Protein AF-A0A8T3ZY08-F1 (afdb_monomer_lite)

Structure (mmCIF, N/CA/C/O backbone):
data_AF-A0A8T3ZY08-F1
#
_entry.id   AF-A0A8T3ZY08-F1
#
loop_
_atom_site.group_PDB
_atom_site.id
_atom_site.type_symbol
_atom_site.label_atom_id
_atom_site.label_alt_id
_atom_site.label_comp_id
_atom_site.label_asym_id
_atom_site.label_entity_id
_atom_site.label_seq_id
_atom_site.pdbx_PDB_ins_code
_atom_site.Cartn_x
_atom_site.Cartn_y
_atom_site.Cartn_z
_atom_site.occupancy
_atom_site.B_iso_or_equiv
_atom_site.auth_seq_id
_atom_site.auth_comp_id
_atom_site.auth_asym_id
_atom_site.auth_atom_id
_atom_site.pdbx_PDB_model_num
ATOM 1 N N . MET A 1 1 ? 9.220 -14.792 -24.228 1.00 34.69 1 MET A N 1
ATOM 2 C CA . MET A 1 1 ? 8.658 -14.258 -22.971 1.00 34.69 1 MET A CA 1
ATOM 3 C C . MET A 1 1 ? 9.678 -14.585 -21.891 1.00 34.69 1 MET A C 1
ATOM 5 O O . MET A 1 1 ? 9.838 -15.758 -21.587 1.00 34.69 1 MET A O 1
ATOM 9 N N . GLU A 1 2 ? 10.486 -13.618 -21.452 1.00 31.83 2 GLU A N 1
ATOM 10 C CA . GLU A 1 2 ? 11.482 -13.861 -20.394 1.00 31.83 2 GLU A CA 1
ATOM 11 C C . GLU A 1 2 ? 10.769 -14.044 -19.047 1.00 31.83 2 GLU A C 1
ATOM 13 O O . GLU A 1 2 ? 9.841 -13.301 -18.727 1.00 31.83 2 GLU A O 1
ATOM 18 N N . SER A 1 3 ? 11.169 -15.064 -18.285 1.00 32.25 3 SER A N 1
ATOM 19 C CA . SER A 1 3 ? 10.598 -15.396 -16.979 1.00 32.25 3 SER A CA 1
ATOM 20 C C . SER A 1 3 ? 10.875 -14.288 -15.961 1.00 32.25 3 SER A C 1
ATOM 22 O O . SER A 1 3 ? 12.021 -13.878 -15.782 1.00 32.25 3 SER A O 1
ATOM 24 N N . TYR A 1 4 ? 9.823 -13.832 -15.279 1.00 40.12 4 TYR A N 1
ATOM 25 C CA . TYR A 1 4 ? 9.891 -12.899 -14.156 1.00 40.12 4 TYR A CA 1
ATOM 26 C C . TYR A 1 4 ? 10.778 -13.468 -13.037 1.00 40.12 4 TYR A C 1
ATOM 28 O O . TYR A 1 4 ? 10.454 -14.500 -12.455 1.00 40.12 4 TYR A O 1
ATOM 36 N N . ASP A 1 5 ? 11.895 -12.790 -12.760 1.00 37.44 5 ASP A N 1
ATOM 37 C CA . ASP A 1 5 ? 12.816 -13.107 -11.667 1.00 37.44 5 ASP A CA 1
ATOM 38 C C . ASP A 1 5 ? 12.593 -12.116 -10.505 1.00 37.44 5 ASP A C 1
ATOM 40 O O . ASP A 1 5 ? 12.992 -10.948 -10.611 1.00 37.44 5 ASP A O 1
ATOM 44 N N . PRO A 1 6 ? 11.941 -12.543 -9.408 1.00 37.75 6 PRO A N 1
ATOM 45 C CA . PRO A 1 6 ? 11.665 -11.694 -8.252 1.00 37.75 6 PRO A CA 1
ATOM 46 C C . PRO A 1 6 ? 12.920 -11.320 -7.441 1.00 37.75 6 PRO A C 1
ATOM 48 O O . PRO A 1 6 ? 12.841 -10.407 -6.613 1.00 37.75 6 PRO A O 1
ATOM 51 N N . GLU A 1 7 ? 14.073 -11.967 -7.665 1.00 35.12 7 GLU A N 1
ATOM 52 C CA . GLU A 1 7 ? 15.326 -11.686 -6.946 1.00 35.12 7 GLU A CA 1
ATOM 53 C C . GLU A 1 7 ? 16.201 -10.622 -7.614 1.00 35.12 7 GLU A C 1
ATOM 55 O O . GLU A 1 7 ? 17.095 -10.057 -6.972 1.00 35.12 7 GLU A O 1
ATOM 60 N N . LYS A 1 8 ? 15.901 -10.237 -8.861 1.00 44.88 8 LYS A N 1
ATOM 61 C CA . LYS A 1 8 ? 16.435 -9.003 -9.448 1.00 44.88 8 LYS A CA 1
ATOM 62 C C . LYS A 1 8 ? 15.786 -7.806 -8.759 1.00 44.88 8 LYS A C 1
ATOM 64 O O . LYS A 1 8 ? 14.900 -7.144 -9.295 1.00 44.88 8 LYS A O 1
ATOM 69 N N . ILE A 1 9 ? 16.264 -7.494 -7.553 1.00 46.66 9 ILE A N 1
ATOM 70 C CA . ILE A 1 9 ? 15.975 -6.242 -6.860 1.00 46.66 9 ILE A CA 1
ATOM 71 C C . ILE A 1 9 ? 16.467 -5.125 -7.767 1.00 46.66 9 ILE A C 1
ATOM 73 O O . ILE A 1 9 ? 17.646 -4.760 -7.793 1.00 46.66 9 ILE A O 1
ATOM 77 N N . VAL A 1 10 ? 15.544 -4.556 -8.523 1.00 56.41 10 VAL A N 1
ATOM 78 C CA . VAL A 1 10 ? 15.824 -3.361 -9.286 1.00 56.41 10 VAL A CA 1
ATOM 79 C C . VAL A 1 10 ? 15.880 -2.221 -8.287 1.00 56.41 10 VAL A C 1
ATOM 81 O O . VAL A 1 10 ? 14.883 -1.642 -7.867 1.00 56.41 10 VAL A O 1
ATOM 84 N N . SER A 1 11 ? 17.098 -1.963 -7.819 1.00 67.69 11 SER A N 1
ATOM 85 C CA . SER A 1 11 ? 17.369 -0.838 -6.940 1.00 67.69 11 SER A CA 1
ATOM 86 C C . SER A 1 11 ? 16.956 0.459 -7.637 1.00 67.69 11 SER A C 1
ATOM 88 O O . SER A 1 11 ? 17.103 0.605 -8.853 1.00 67.69 11 SER A O 1
ATOM 90 N N . ILE A 1 12 ? 16.511 1.451 -6.864 1.00 70.81 12 ILE A N 1
ATOM 91 C CA . ILE A 1 12 ? 16.212 2.785 -7.402 1.00 70.81 12 ILE A CA 1
ATOM 92 C C . ILE A 1 12 ? 17.415 3.385 -8.152 1.00 70.81 12 ILE A C 1
ATOM 94 O O . ILE A 1 12 ? 17.234 4.110 -9.124 1.00 70.81 12 ILE A O 1
ATOM 98 N N . ARG A 1 13 ? 18.650 3.018 -7.767 1.00 70.56 13 ARG A N 1
ATOM 99 C CA . ARG A 1 13 ? 19.886 3.371 -8.487 1.00 70.56 13 ARG A CA 1
ATOM 100 C C . ARG A 1 13 ? 19.935 2.746 -9.886 1.00 70.56 13 ARG A C 1
ATOM 102 O O . ARG A 1 13 ? 20.289 3.434 -10.836 1.00 70.56 13 ARG A O 1
ATOM 109 N N . GLY A 1 14 ? 19.530 1.483 -10.025 1.00 71.50 14 GLY A N 1
ATOM 110 C CA . GLY A 1 14 ? 19.393 0.811 -11.321 1.00 71.50 14 GLY A CA 1
ATOM 111 C C . GLY A 1 14 ? 18.313 1.441 -12.208 1.00 71.50 14 GLY A C 1
ATOM 112 O O . GLY A 1 14 ? 18.539 1.632 -13.402 1.00 71.50 14 GLY A O 1
ATOM 113 N N . LEU A 1 15 ? 17.176 1.846 -11.627 1.00 70.25 15 LEU A N 1
ATOM 114 C CA . LEU A 1 15 ? 16.132 2.586 -12.355 1.00 70.25 15 LEU A CA 1
ATOM 115 C C . LEU A 1 15 ? 16.625 3.961 -12.813 1.00 70.25 15 LEU A C 1
ATOM 117 O O . LEU A 1 15 ? 16.428 4.336 -13.968 1.00 70.25 15 LEU A O 1
ATOM 121 N N . LEU A 1 16 ? 17.299 4.698 -11.926 1.00 70.62 16 LEU A N 1
ATOM 122 C CA . LEU A 1 16 ? 17.884 6.004 -12.229 1.00 70.62 16 LEU A CA 1
ATOM 123 C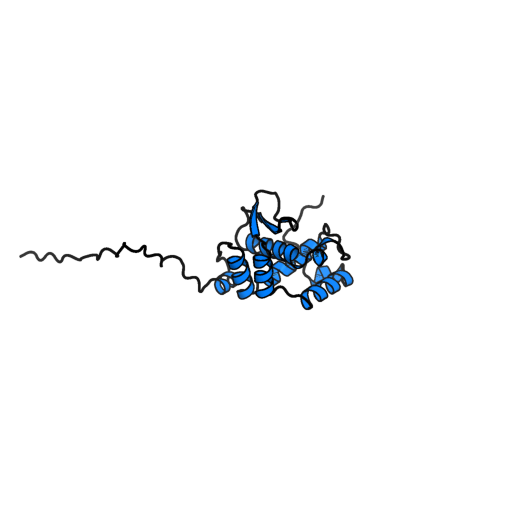 C . LEU A 1 16 ? 18.952 5.915 -13.324 1.00 70.62 16 LEU A C 1
ATOM 125 O O . LEU A 1 16 ? 19.003 6.801 -14.167 1.00 70.62 16 LEU A O 1
ATOM 129 N N . ALA A 1 17 ? 19.757 4.851 -13.359 1.00 76.19 17 ALA A N 1
ATOM 130 C CA . ALA A 1 17 ? 20.746 4.646 -14.417 1.00 76.19 17 ALA A CA 1
ATOM 131 C C . ALA A 1 17 ? 20.095 4.414 -15.794 1.00 76.19 17 ALA A C 1
ATOM 133 O O . ALA A 1 17 ? 20.606 4.886 -16.805 1.00 76.19 17 ALA A O 1
ATOM 134 N N . ARG A 1 18 ? 18.950 3.719 -15.841 1.00 72.50 18 ARG A N 1
ATOM 135 C CA . ARG A 1 18 ? 18.246 3.386 -17.093 1.00 72.50 18 ARG A CA 1
ATOM 136 C C . ARG A 1 18 ? 17.335 4.505 -17.601 1.00 72.50 18 ARG A C 1
ATOM 138 O O . ARG A 1 18 ? 17.258 4.737 -18.805 1.00 72.50 18 ARG A O 1
ATOM 145 N N . LYS A 1 19 ? 16.609 5.180 -16.703 1.00 72.81 19 LYS A N 1
ATOM 146 C CA . LYS A 1 19 ? 15.574 6.182 -17.034 1.00 72.81 19 LYS A CA 1
ATOM 147 C C . LYS A 1 19 ? 15.626 7.391 -16.079 1.00 72.81 19 LYS A C 1
ATOM 149 O O . LYS A 1 19 ? 14.628 7.701 -15.421 1.00 72.81 19 LYS A O 1
ATOM 154 N N . PRO A 1 20 ? 16.748 8.133 -16.015 1.00 74.81 20 PRO A N 1
ATOM 155 C CA . PRO A 1 20 ? 16.973 9.158 -14.990 1.00 74.81 20 PRO A CA 1
ATOM 156 C C . PRO A 1 20 ? 15.898 10.248 -14.986 1.00 74.81 20 PRO A C 1
ATOM 158 O O . PRO A 1 20 ? 15.371 10.597 -13.934 1.00 74.81 20 PRO A O 1
ATOM 161 N N . LYS A 1 21 ? 15.509 10.756 -16.164 1.00 76.38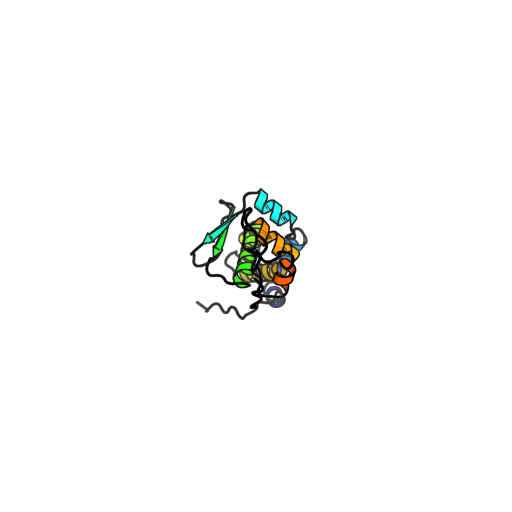 21 LYS A N 1
ATOM 162 C CA . LYS A 1 21 ? 14.520 11.841 -16.284 1.00 76.38 21 LYS A CA 1
ATOM 163 C C . LYS A 1 21 ? 13.133 11.426 -15.781 1.00 76.38 21 LYS A C 1
ATOM 165 O O . LYS A 1 21 ? 12.496 12.188 -15.056 1.00 76.38 21 LYS A O 1
ATOM 170 N N . SER A 1 22 ? 12.672 10.225 -16.137 1.00 74.50 22 SER A N 1
ATOM 171 C CA . SER A 1 22 ? 11.351 9.725 -15.740 1.00 74.50 22 SER A CA 1
ATOM 172 C C . SER A 1 22 ? 11.279 9.471 -14.238 1.00 74.50 22 SER A C 1
ATOM 174 O O . SER A 1 22 ? 10.359 9.951 -13.579 1.00 74.50 22 SER A O 1
ATOM 176 N N . ILE A 1 23 ? 12.287 8.793 -13.685 1.00 76.88 23 ILE A N 1
ATOM 177 C CA . ILE A 1 23 ? 12.344 8.475 -12.256 1.00 76.88 23 ILE A CA 1
ATOM 178 C C . ILE A 1 23 ? 12.493 9.749 -11.420 1.00 76.88 23 ILE A C 1
ATOM 180 O O . ILE A 1 23 ? 11.768 9.919 -10.446 1.00 76.88 23 ILE A O 1
ATOM 184 N N . MET A 1 24 ? 13.332 10.706 -11.833 1.00 79.25 24 MET A N 1
ATOM 185 C CA . MET A 1 24 ? 13.438 12.008 -11.158 1.00 79.25 24 MET A CA 1
ATOM 186 C C . MET A 1 24 ? 12.113 12.779 -11.163 1.0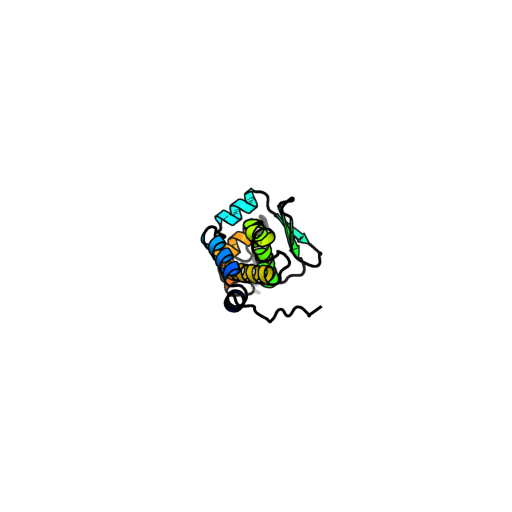0 79.25 24 MET A C 1
ATOM 188 O O . MET A 1 24 ? 11.754 13.405 -10.166 1.00 79.25 24 MET A O 1
ATOM 192 N N . ARG A 1 25 ? 11.346 12.717 -12.258 1.00 78.38 25 ARG A N 1
ATOM 193 C CA . ARG A 1 25 ? 10.014 13.335 -12.326 1.00 78.38 25 ARG A CA 1
ATOM 194 C C . ARG A 1 25 ? 9.036 12.679 -11.347 1.00 78.38 25 ARG A C 1
ATOM 196 O O . ARG A 1 25 ? 8.318 13.405 -10.663 1.00 78.38 25 ARG A O 1
ATOM 203 N N . LEU A 1 26 ? 9.035 11.350 -11.241 1.00 79.25 26 LEU A N 1
ATOM 204 C CA . LEU A 1 26 ? 8.204 10.622 -10.275 1.00 79.25 26 LEU A CA 1
ATOM 205 C C . LEU A 1 26 ? 8.608 10.919 -8.826 1.00 79.25 26 LEU A C 1
ATOM 207 O O . LEU A 1 26 ? 7.749 11.218 -7.999 1.00 79.25 26 LEU A O 1
ATOM 211 N N . LEU A 1 27 ? 9.909 10.943 -8.530 1.00 82.44 27 LEU A N 1
ATOM 212 C CA . LEU A 1 27 ? 10.421 11.333 -7.214 1.00 82.44 27 LEU A CA 1
ATOM 213 C C . LEU A 1 27 ? 9.997 12.759 -6.839 1.00 82.44 27 LEU A C 1
ATOM 215 O O . LEU A 1 27 ? 9.601 13.002 -5.702 1.00 82.44 27 LEU A O 1
ATOM 219 N N . ASN A 1 28 ? 10.003 13.694 -7.793 1.00 82.56 28 ASN A N 1
ATOM 220 C CA . ASN A 1 28 ? 9.519 15.056 -7.563 1.00 82.56 28 ASN A CA 1
ATOM 221 C C . ASN A 1 28 ? 8.013 15.112 -7.266 1.00 82.56 28 ASN A C 1
ATOM 223 O O . ASN A 1 28 ? 7.591 15.937 -6.457 1.00 82.56 28 ASN A O 1
ATOM 227 N N . ILE A 1 29 ? 7.201 14.257 -7.893 1.00 83.62 29 ILE A N 1
ATOM 228 C CA . ILE A 1 29 ? 5.763 14.159 -7.599 1.00 83.62 29 ILE A CA 1
ATOM 229 C C . ILE A 1 29 ? 5.549 13.642 -6.180 1.00 83.62 29 ILE A C 1
ATOM 231 O O . ILE A 1 29 ? 4.826 14.271 -5.413 1.00 83.62 29 ILE A O 1
ATOM 235 N N . ILE A 1 30 ? 6.233 12.558 -5.812 1.00 85.19 30 ILE A N 1
ATOM 236 C CA . ILE A 1 30 ? 6.148 11.970 -4.469 1.00 85.19 30 ILE A CA 1
ATOM 237 C C . ILE A 1 30 ? 6.615 12.968 -3.414 1.00 85.19 30 ILE A C 1
ATOM 239 O O . ILE A 1 30 ? 5.974 13.115 -2.382 1.00 85.19 30 ILE A O 1
ATOM 243 N N . LYS A 1 31 ? 7.694 13.710 -3.681 1.00 84.81 31 LYS A N 1
ATOM 244 C CA . LYS A 1 31 ? 8.182 14.744 -2.764 1.00 84.81 31 LYS A CA 1
ATOM 245 C C . LYS A 1 31 ? 7.150 15.854 -2.540 1.00 84.81 31 LYS A C 1
ATOM 247 O O . LYS A 1 31 ? 7.053 16.372 -1.435 1.00 84.81 31 LYS A O 1
ATOM 252 N N . LYS A 1 32 ? 6.399 16.237 -3.578 1.00 86.88 32 LYS A N 1
ATOM 253 C CA . LYS A 1 32 ? 5.362 17.279 -3.490 1.00 86.88 32 LYS A CA 1
ATOM 254 C C . LYS A 1 32 ? 4.066 16.783 -2.854 1.00 86.88 32 LYS A C 1
ATOM 256 O O . LYS A 1 32 ? 3.347 17.579 -2.262 1.00 86.88 32 LYS A O 1
ATOM 261 N N . LYS A 1 33 ? 3.748 15.501 -3.019 1.00 88.69 33 LYS A N 1
ATOM 262 C CA . LYS A 1 33 ? 2.512 14.885 -2.538 1.00 88.69 33 LYS A CA 1
ATOM 263 C C . LYS A 1 33 ? 2.834 13.522 -1.916 1.00 88.69 33 LYS A C 1
ATOM 265 O O . LYS A 1 33 ? 2.524 12.511 -2.539 1.00 88.69 33 LYS A O 1
ATOM 270 N N . PRO A 1 34 ? 3.490 13.471 -0.745 1.00 91.25 34 PRO A N 1
ATOM 271 C CA . PRO A 1 34 ? 3.826 12.204 -0.108 1.00 91.25 34 PRO A CA 1
ATOM 272 C C . PRO A 1 34 ? 2.558 11.465 0.330 1.00 91.25 34 PRO A C 1
ATOM 274 O O . PRO A 1 34 ? 1.524 12.081 0.589 1.00 91.25 34 PRO A O 1
ATOM 277 N N . LEU A 1 35 ? 2.645 10.137 0.431 1.00 93.12 35 LEU A N 1
ATOM 278 C CA . LEU A 1 35 ? 1.609 9.361 1.104 1.00 93.12 35 LEU A CA 1
ATOM 279 C C . LEU A 1 35 ? 1.807 9.513 2.616 1.00 93.12 35 LEU A C 1
ATOM 281 O O . LEU A 1 35 ? 2.831 9.086 3.149 1.00 93.12 35 LEU A O 1
ATOM 285 N N . THR A 1 36 ? 0.837 10.139 3.271 1.00 95.81 36 THR A N 1
ATOM 286 C CA . THR A 1 36 ? 0.764 10.321 4.725 1.00 95.81 36 THR A CA 1
ATOM 287 C C . THR A 1 36 ? -0.462 9.603 5.290 1.00 95.81 36 THR A C 1
ATOM 289 O O . THR A 1 36 ? -1.278 9.057 4.543 1.00 95.81 36 THR A O 1
ATOM 292 N N . GLU A 1 37 ? -0.620 9.610 6.608 1.00 96.38 37 GLU A N 1
ATOM 293 C CA . GLU A 1 37 ? -1.801 9.054 7.274 1.00 96.38 37 GLU A CA 1
ATOM 294 C C . GLU A 1 37 ? -3.083 9.800 6.879 1.00 96.38 37 GLU A C 1
ATOM 296 O O . GLU A 1 37 ? -4.103 9.175 6.582 1.00 96.38 37 GLU A O 1
ATOM 301 N N . GLU A 1 38 ? -3.016 11.124 6.727 1.00 96.69 38 GLU A N 1
ATOM 302 C CA . GLU A 1 38 ? -4.141 11.942 6.260 1.00 96.69 38 GLU A CA 1
ATOM 303 C C . GLU A 1 38 ? -4.502 11.630 4.804 1.00 96.69 38 GLU A C 1
ATOM 305 O O . GLU A 1 38 ? -5.672 11.665 4.416 1.00 96.69 38 GLU A O 1
ATOM 310 N N . ALA A 1 39 ? -3.507 11.302 3.974 1.00 95.94 39 ALA A N 1
ATOM 311 C CA . ALA A 1 39 ? -3.744 10.870 2.601 1.00 95.94 39 ALA A CA 1
ATOM 312 C C . ALA A 1 39 ? -4.491 9.527 2.545 1.00 95.94 39 ALA A C 1
ATOM 314 O O . ALA A 1 39 ? -5.382 9.360 1.710 1.00 95.94 39 ALA A O 1
ATOM 315 N N . ILE A 1 40 ? -4.158 8.595 3.442 1.00 97.94 40 ILE A N 1
ATOM 316 C CA . ILE A 1 40 ? -4.875 7.325 3.614 1.00 97.94 40 ILE A CA 1
ATOM 317 C C . ILE A 1 40 ? -6.308 7.574 4.089 1.00 97.94 40 ILE A C 1
ATOM 319 O O . ILE A 1 40 ? -7.245 7.051 3.484 1.00 97.94 40 ILE A O 1
ATOM 323 N N . ASP A 1 41 ? -6.493 8.410 5.113 1.00 97.62 41 ASP A N 1
ATOM 324 C CA . ASP A 1 41 ? -7.822 8.761 5.622 1.00 97.62 41 ASP A CA 1
ATOM 325 C C . ASP A 1 41 ? -8.696 9.371 4.531 1.00 97.62 41 ASP A C 1
ATOM 327 O O . ASP A 1 41 ? -9.865 9.012 4.393 1.00 97.62 41 ASP A O 1
ATOM 331 N N . LYS A 1 42 ? -8.117 10.240 3.699 1.00 97.12 42 LYS A N 1
ATOM 332 C CA . LYS A 1 42 ? -8.815 10.825 2.558 1.00 97.12 42 LYS A CA 1
ATOM 333 C C . LYS A 1 42 ? -9.257 9.766 1.549 1.00 97.12 42 LYS A C 1
ATOM 335 O O . LYS A 1 42 ? -10.392 9.832 1.088 1.00 97.12 42 LYS A O 1
ATOM 340 N N . LEU A 1 43 ? -8.413 8.786 1.215 1.00 96.62 43 LEU A N 1
ATOM 341 C CA . LEU A 1 43 ? -8.809 7.697 0.312 1.00 96.62 43 LEU A CA 1
ATOM 342 C C . LEU A 1 43 ? -9.992 6.908 0.883 1.00 96.62 43 LEU A C 1
ATOM 344 O O . LEU A 1 43 ? -10.976 6.671 0.182 1.00 96.62 43 LEU A O 1
ATOM 348 N N . VAL A 1 44 ? -9.929 6.539 2.161 1.00 97.19 44 VAL A N 1
ATOM 349 C CA . VAL A 1 44 ? -11.016 5.803 2.821 1.00 97.19 44 VAL A CA 1
ATOM 350 C C . VAL A 1 44 ? -12.297 6.641 2.865 1.00 97.19 44 VAL A C 1
ATOM 352 O O . VAL A 1 44 ? -13.362 6.143 2.502 1.00 97.19 44 VAL A O 1
ATOM 355 N N . ALA A 1 45 ? -12.205 7.929 3.203 1.00 96.8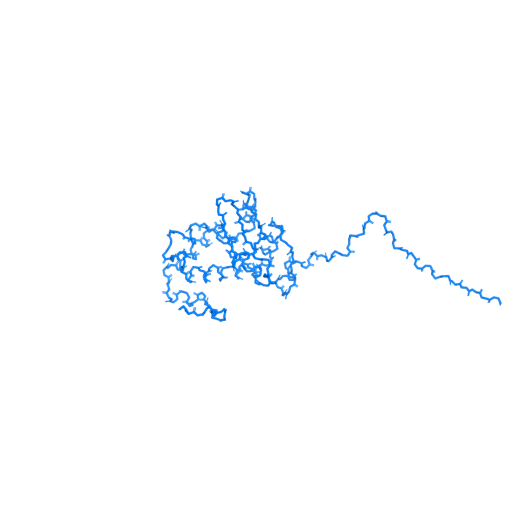1 45 ALA A N 1
ATOM 356 C CA . ALA A 1 45 ? -13.338 8.858 3.201 1.00 96.81 45 ALA A CA 1
ATOM 357 C C . ALA A 1 45 ? -13.935 9.071 1.798 1.00 96.81 45 ALA A C 1
ATOM 359 O O . ALA A 1 45 ? -15.143 9.242 1.648 1.00 96.81 45 ALA A O 1
ATOM 360 N N . GLU A 1 46 ? -13.112 9.007 0.750 1.00 96.00 46 GLU A N 1
ATOM 361 C CA . GLU A 1 46 ? -13.565 9.020 -0.642 1.00 96.00 46 GLU A CA 1
ATOM 362 C C . GLU A 1 46 ? -14.262 7.712 -1.059 1.00 96.00 46 GLU A C 1
ATOM 364 O O . GLU A 1 46 ? -14.773 7.637 -2.181 1.00 96.00 46 GLU A O 1
ATOM 369 N N . GLY A 1 47 ? -14.312 6.696 -0.195 1.00 96.44 47 GLY A N 1
ATOM 370 C CA . GLY A 1 47 ? -14.996 5.425 -0.430 1.00 96.44 47 GLY A CA 1
ATOM 371 C C . GLY A 1 47 ? -14.113 4.341 -1.044 1.00 96.44 47 GLY A C 1
ATOM 372 O O . GLY A 1 47 ? -14.643 3.376 -1.599 1.00 96.44 47 GLY A O 1
ATOM 373 N N . TRP A 1 48 ? -12.786 4.488 -0.984 1.00 97.62 48 TRP A N 1
ATOM 374 C CA . TRP A 1 48 ? -11.884 3.410 -1.377 1.00 97.62 48 TRP A CA 1
ATOM 375 C C . TRP A 1 48 ? -11.985 2.229 -0.416 1.00 97.62 48 TRP A C 1
ATOM 377 O O . TRP A 1 48 ? -11.940 2.400 0.800 1.00 97.62 48 TRP A O 1
ATOM 387 N N . LYS A 1 49 ? -12.076 1.018 -0.968 1.00 96.75 49 LYS A N 1
ATOM 388 C CA . LYS A 1 49 ? -12.163 -0.221 -0.187 1.00 96.75 49 LYS A CA 1
ATOM 389 C C . LYS A 1 49 ? -11.258 -1.311 -0.733 1.00 96.75 49 LYS A C 1
ATOM 391 O O . LYS A 1 49 ? -11.048 -1.398 -1.945 1.00 96.75 49 LYS A O 1
ATOM 396 N N . VAL A 1 50 ? -10.774 -2.163 0.165 1.00 96.94 50 VAL A N 1
ATOM 397 C CA . VAL A 1 50 ? -10.069 -3.391 -0.202 1.00 96.94 50 VAL A CA 1
ATOM 398 C C . VAL A 1 50 ? -11.080 -4.523 -0.319 1.00 96.94 50 VAL A C 1
ATOM 400 O O . VAL A 1 50 ? -11.947 -4.678 0.540 1.00 96.94 50 VAL A O 1
ATOM 403 N N . VAL A 1 51 ? -10.983 -5.303 -1.391 1.00 95.62 51 VAL A N 1
ATOM 404 C CA . VAL A 1 51 ? -11.758 -6.533 -1.572 1.00 95.62 51 VAL A CA 1
ATOM 405 C C . VAL A 1 51 ? -10.801 -7.688 -1.860 1.00 95.62 51 VAL A C 1
ATOM 407 O O . VAL A 1 51 ? -9.798 -7.476 -2.548 1.00 95.62 51 VAL A O 1
ATOM 410 N N . PRO A 1 52 ? -11.077 -8.900 -1.353 1.00 93.88 52 PRO A N 1
ATOM 411 C CA . PRO A 1 52 ? -10.335 -10.078 -1.774 1.00 93.88 52 PRO A CA 1
ATOM 412 C C . PRO A 1 52 ? -10.551 -10.322 -3.273 1.00 93.88 52 PRO A C 1
ATOM 414 O O . PRO A 1 52 ? -11.645 -10.084 -3.790 1.00 93.88 52 PRO A O 1
ATOM 417 N N . THR A 1 53 ? -9.519 -10.799 -3.963 1.00 91.25 53 THR A N 1
ATOM 418 C CA . THR A 1 53 ? -9.638 -11.319 -5.329 1.00 91.25 53 THR A CA 1
ATOM 419 C C . THR A 1 53 ? -8.898 -12.647 -5.475 1.00 91.25 53 THR A C 1
ATOM 421 O O . THR A 1 53 ? -7.841 -12.843 -4.868 1.00 91.25 53 THR A O 1
ATOM 424 N N . ASP A 1 54 ? -9.463 -13.527 -6.301 1.00 86.81 54 ASP A N 1
ATOM 425 C CA . ASP A 1 54 ? -8.853 -14.783 -6.749 1.00 86.81 54 ASP A CA 1
ATOM 426 C C . ASP A 1 54 ? -8.208 -14.639 -8.143 1.00 86.81 54 ASP A C 1
ATOM 428 O O . ASP A 1 54 ? -7.718 -15.613 -8.716 1.00 86.81 54 ASP A O 1
ATOM 432 N N . ASP A 1 55 ? -8.192 -13.419 -8.692 1.00 77.38 55 ASP A N 1
ATOM 433 C CA . ASP A 1 55 ? -7.506 -13.106 -9.942 1.00 77.38 55 ASP A CA 1
ATOM 434 C C . ASP A 1 55 ? -5.999 -13.411 -9.854 1.00 77.38 55 ASP A C 1
ATOM 436 O O . ASP A 1 55 ? -5.388 -13.501 -8.783 1.00 77.38 55 ASP A O 1
ATOM 440 N N . HIS A 1 56 ? -5.355 -13.510 -11.019 1.00 75.38 56 HIS A N 1
ATOM 441 C CA . HIS A 1 56 ? -3.919 -13.780 -11.109 1.00 75.38 56 HIS A CA 1
ATOM 442 C C . HIS A 1 56 ? -3.040 -12.697 -10.446 1.00 75.38 56 HIS A C 1
ATOM 444 O O . HIS A 1 56 ? -1.901 -12.996 -10.078 1.00 75.38 56 HIS A O 1
ATOM 450 N N . SER A 1 57 ? -3.551 -11.473 -10.251 1.00 83.06 57 SER A N 1
ATOM 451 C CA . SER A 1 57 ? -2.830 -10.355 -9.631 1.00 83.06 57 SER A CA 1
ATOM 452 C C . SER A 1 57 ? -3.742 -9.425 -8.823 1.00 83.06 57 SER A C 1
ATOM 454 O O . SER A 1 57 ? -4.929 -9.288 -9.113 1.00 83.06 57 SER A O 1
ATOM 456 N N . SER A 1 58 ? -3.159 -8.722 -7.845 1.00 88.00 58 SER A N 1
ATOM 457 C CA . SER A 1 58 ? -3.793 -7.547 -7.229 1.00 88.00 58 SER A CA 1
ATOM 458 C C . SER A 1 58 ? -4.013 -6.437 -8.266 1.00 88.00 58 SER A C 1
ATOM 460 O O . SER A 1 58 ? -3.330 -6.403 -9.293 1.00 88.00 58 SER A O 1
ATOM 462 N N . PHE A 1 59 ? -4.980 -5.550 -8.024 1.00 89.44 59 PHE A N 1
ATOM 463 C CA . PHE A 1 59 ? -5.317 -4.476 -8.961 1.00 89.44 59 PHE A CA 1
ATOM 464 C C . PHE A 1 59 ? -5.974 -3.263 -8.293 1.00 89.44 59 PHE A C 1
ATOM 466 O O . PHE A 1 59 ? -6.573 -3.352 -7.218 1.00 89.44 59 PHE A O 1
ATOM 473 N N . VAL A 1 60 ? -5.997 -2.143 -9.020 1.00 90.44 60 VAL A N 1
ATOM 474 C CA . VAL A 1 60 ? -6.812 -0.963 -8.706 1.00 90.44 60 VAL A CA 1
ATOM 475 C C . VAL A 1 60 ? -7.907 -0.741 -9.746 1.00 90.44 60 VAL A C 1
ATOM 477 O O . VAL A 1 60 ? -7.645 -0.532 -10.929 1.00 90.44 60 VAL A O 1
ATOM 480 N N . ASN A 1 61 ? -9.158 -0.652 -9.289 1.00 89.81 61 ASN A N 1
ATOM 481 C CA . ASN A 1 61 ? -10.285 -0.171 -10.083 1.00 89.81 61 ASN A CA 1
ATOM 482 C C . ASN A 1 61 ? -10.731 1.212 -9.595 1.00 89.81 61 ASN A C 1
ATOM 484 O O . ASN A 1 61 ? -11.519 1.337 -8.659 1.00 89.81 61 ASN A O 1
ATOM 488 N N . ARG A 1 62 ? -10.273 2.267 -10.277 1.00 88.88 62 ARG A N 1
ATOM 489 C CA . ARG A 1 62 ? -10.585 3.664 -9.915 1.00 88.88 62 ARG A CA 1
ATOM 490 C C . ARG A 1 62 ? -12.052 4.036 -10.055 1.00 88.88 62 ARG A C 1
ATOM 492 O O . ARG A 1 62 ? -12.551 4.810 -9.248 1.00 88.88 62 ARG A O 1
ATOM 499 N N . ARG A 1 63 ? -12.746 3.498 -11.065 1.00 88.62 63 ARG A N 1
ATOM 500 C CA . ARG A 1 63 ? -14.167 3.812 -11.297 1.00 88.62 63 ARG A CA 1
ATOM 501 C C . ARG A 1 63 ? -15.027 3.319 -10.139 1.00 88.62 63 ARG A C 1
ATOM 503 O O . ARG A 1 63 ? -15.943 4.014 -9.722 1.00 88.62 63 ARG A O 1
ATOM 510 N N . LYS A 1 64 ? -14.704 2.134 -9.614 1.00 92.50 64 LYS A N 1
ATOM 511 C CA . LYS A 1 64 ? -15.396 1.527 -8.471 1.00 92.50 64 LYS A CA 1
ATOM 512 C C . LYS A 1 64 ? -14.750 1.851 -7.119 1.00 92.50 64 LYS A C 1
ATOM 514 O O . LYS A 1 64 ? -15.307 1.457 -6.102 1.00 92.50 64 LYS A O 1
ATOM 519 N N . LYS A 1 65 ? -13.598 2.536 -7.114 1.00 94.75 65 LYS A N 1
ATOM 520 C CA . LYS A 1 65 ? -12.751 2.802 -5.937 1.00 94.75 65 LYS A CA 1
ATOM 521 C C . LYS A 1 65 ? -12.431 1.526 -5.150 1.00 94.75 65 LYS A C 1
ATOM 523 O O . LYS A 1 65 ? -12.640 1.430 -3.945 1.00 94.75 65 LYS A O 1
ATOM 528 N N . ILE A 1 66 ? -11.957 0.512 -5.865 1.00 95.56 66 ILE A N 1
ATOM 529 C CA . ILE A 1 66 ? -11.633 -0.802 -5.305 1.00 95.56 66 ILE A CA 1
ATOM 530 C C . ILE A 1 66 ? -10.136 -1.065 -5.440 1.00 95.56 66 ILE A C 1
ATOM 532 O O . ILE A 1 66 ? -9.567 -0.855 -6.511 1.00 95.56 66 ILE A O 1
ATOM 536 N N . ILE A 1 67 ? -9.542 -1.572 -4.366 1.00 95.44 67 ILE A N 1
ATOM 537 C CA . ILE A 1 67 ? -8.253 -2.261 -4.360 1.00 95.44 67 ILE A CA 1
ATOM 538 C C . ILE A 1 67 ? -8.558 -3.760 -4.266 1.00 95.44 67 ILE A C 1
ATOM 540 O O . ILE A 1 67 ? -9.033 -4.232 -3.234 1.00 95.44 67 ILE A O 1
ATOM 544 N N . GLY A 1 68 ? -8.347 -4.494 -5.354 1.00 95.06 68 GLY A N 1
ATOM 545 C CA . GLY A 1 68 ? -8.400 -5.951 -5.351 1.00 95.06 68 GLY A CA 1
ATOM 546 C C . GLY A 1 68 ? -7.094 -6.486 -4.788 1.00 95.06 68 GLY A C 1
ATOM 547 O O . GLY A 1 68 ? -6.039 -6.249 -5.374 1.00 95.06 68 GLY A O 1
ATOM 548 N N . LEU A 1 69 ? -7.149 -7.171 -3.648 1.00 95.00 69 LEU A N 1
ATOM 549 C CA . LEU A 1 69 ? -5.976 -7.744 -2.995 1.00 95.00 69 LEU A CA 1
ATOM 550 C C . LEU A 1 69 ? -6.054 -9.265 -3.036 1.00 95.00 69 LEU A C 1
ATOM 552 O O . LEU A 1 69 ? -7.036 -9.856 -2.582 1.00 95.00 69 LEU A O 1
ATOM 556 N N . LYS A 1 70 ? -5.005 -9.890 -3.565 1.00 92.31 70 LYS A N 1
ATOM 557 C CA . LYS A 1 70 ? -4.953 -11.341 -3.692 1.00 92.31 70 LYS A CA 1
ATOM 558 C C . LYS A 1 70 ? -4.992 -12.039 -2.328 1.00 92.31 70 LYS A C 1
ATOM 560 O O . LYS A 1 70 ? -4.346 -11.596 -1.374 1.00 92.31 70 LYS A O 1
ATOM 565 N N . THR A 1 71 ? -5.754 -13.125 -2.239 1.00 88.75 71 THR A N 1
ATOM 566 C CA . THR A 1 71 ? -6.035 -13.846 -0.983 1.00 88.75 71 THR A CA 1
ATOM 567 C C . THR A 1 71 ? -4.908 -14.785 -0.543 1.00 88.75 71 THR A C 1
ATOM 569 O O . THR A 1 71 ? -4.718 -14.993 0.656 1.00 88.75 71 THR A O 1
ATOM 572 N N . ASP A 1 72 ? -4.125 -15.312 -1.486 1.00 88.81 72 ASP A N 1
ATOM 573 C CA . ASP A 1 72 ? -3.039 -16.271 -1.236 1.00 88.81 72 ASP A CA 1
ATOM 574 C C . ASP A 1 72 ? -1.724 -15.619 -0.769 1.00 88.81 72 ASP A C 1
ATOM 576 O O . ASP A 1 72 ? -0.821 -16.314 -0.291 1.00 88.81 72 ASP A O 1
ATOM 580 N N . PHE A 1 73 ? -1.607 -14.288 -0.849 1.00 87.12 73 PHE A N 1
ATOM 581 C CA . PHE A 1 73 ? -0.414 -13.573 -0.407 1.00 87.12 73 PHE A CA 1
ATOM 582 C C . PHE A 1 73 ? -0.220 -13.655 1.111 1.00 87.12 73 PHE A C 1
ATOM 584 O O . PHE A 1 73 ? -1.076 -13.290 1.932 1.00 87.12 73 PHE A O 1
ATOM 591 N N . LYS A 1 74 ? 0.979 -14.099 1.492 1.00 87.75 74 LYS A N 1
ATOM 592 C CA . LYS A 1 74 ? 1.404 -14.232 2.886 1.00 87.75 74 LYS A CA 1
ATOM 593 C C . LYS A 1 74 ? 2.255 -13.038 3.301 1.00 87.75 74 LYS A C 1
ATOM 595 O O . LYS A 1 74 ? 3.036 -12.513 2.511 1.00 87.75 74 LYS A O 1
ATOM 600 N N . GLU A 1 75 ? 2.093 -12.641 4.563 1.00 90.50 75 GLU A N 1
ATOM 601 C CA . GLU A 1 75 ? 3.052 -11.786 5.279 1.00 90.50 75 GLU A CA 1
ATOM 602 C C . GLU A 1 75 ? 3.517 -10.552 4.477 1.00 90.50 75 GLU A C 1
ATOM 604 O O . GLU A 1 75 ? 2.696 -9.723 4.079 1.00 90.50 75 GLU A O 1
ATOM 609 N N . LEU A 1 76 ? 4.825 -10.446 4.216 1.00 92.12 76 LEU A N 1
ATOM 610 C CA . LEU A 1 76 ? 5.456 -9.328 3.521 1.00 92.12 76 LEU A CA 1
ATOM 611 C C . LEU A 1 76 ? 4.867 -9.093 2.130 1.00 92.12 76 LEU A C 1
ATOM 613 O O . LEU A 1 76 ? 4.679 -7.944 1.733 1.00 92.12 76 LEU A O 1
ATOM 617 N N . GLN A 1 77 ? 4.569 -10.165 1.394 1.00 92.00 77 GLN A N 1
ATOM 618 C CA . GLN A 1 77 ? 4.050 -10.060 0.035 1.00 92.00 77 GLN A CA 1
ATOM 619 C C . GLN A 1 77 ? 2.677 -9.390 0.020 1.00 92.00 77 GLN A C 1
ATOM 621 O O . GLN A 1 77 ? 2.419 -8.555 -0.847 1.00 92.00 77 GLN A O 1
ATOM 626 N N . ARG A 1 78 ? 1.821 -9.699 1.003 1.00 94.56 78 ARG A N 1
ATOM 627 C CA . ARG A 1 78 ? 0.513 -9.051 1.150 1.00 94.56 78 ARG A CA 1
ATOM 628 C C . ARG A 1 78 ? 0.677 -7.557 1.382 1.00 94.56 78 ARG A C 1
ATOM 630 O O . ARG A 1 78 ? 0.074 -6.772 0.659 1.00 94.56 78 ARG A O 1
ATOM 637 N N . ASP A 1 79 ? 1.478 -7.175 2.372 1.00 95.88 79 ASP A N 1
ATOM 638 C CA . ASP A 1 79 ? 1.577 -5.774 2.788 1.00 95.88 79 ASP A CA 1
ATOM 639 C C . ASP A 1 79 ? 2.227 -4.909 1.698 1.00 95.88 79 ASP A C 1
ATOM 641 O O . ASP A 1 79 ? 1.780 -3.790 1.446 1.00 95.88 79 ASP A O 1
ATOM 645 N N . VAL A 1 80 ? 3.240 -5.436 0.998 1.00 95.06 80 VAL A N 1
ATOM 646 C CA . VAL A 1 80 ? 3.863 -4.744 -0.143 1.00 95.06 80 VAL A CA 1
ATOM 647 C C . VAL A 1 80 ? 2.891 -4.637 -1.316 1.00 95.06 80 VAL A C 1
ATOM 649 O O . VAL A 1 80 ? 2.752 -3.550 -1.870 1.00 95.06 80 VAL A O 1
ATOM 652 N N . SER A 1 81 ? 2.181 -5.713 -1.666 1.00 94.25 81 SER A N 1
ATOM 653 C CA . SER A 1 81 ? 1.211 -5.683 -2.773 1.00 94.25 81 SER A CA 1
ATOM 654 C C . SER A 1 81 ? 0.050 -4.738 -2.478 1.00 94.25 81 SER A C 1
ATOM 656 O O . SER A 1 81 ? -0.370 -3.978 -3.340 1.00 94.25 81 SER A O 1
ATOM 658 N N . PHE A 1 82 ? -0.441 -4.720 -1.240 1.00 96.81 82 PHE A N 1
ATOM 659 C CA . PHE A 1 82 ? -1.457 -3.767 -0.813 1.00 96.81 82 PHE A CA 1
ATOM 660 C C . PHE A 1 82 ? -0.971 -2.320 -0.959 1.00 96.81 82 PHE A C 1
ATOM 662 O O . PHE A 1 82 ? -1.647 -1.507 -1.584 1.00 96.81 82 PHE A O 1
ATOM 669 N N . LEU A 1 83 ? 0.216 -1.995 -0.439 1.00 96.81 83 LEU A N 1
ATOM 670 C CA . LEU A 1 83 ? 0.770 -0.641 -0.540 1.00 96.81 83 LEU A CA 1
ATOM 671 C C . LEU A 1 83 ? 1.117 -0.245 -1.985 1.00 96.81 83 LEU A C 1
ATOM 673 O O . LEU A 1 83 ? 1.043 0.937 -2.324 1.00 96.81 83 LEU A O 1
ATOM 677 N N . HIS A 1 84 ? 1.442 -1.213 -2.843 1.00 94.50 84 HIS A N 1
ATOM 678 C CA . HIS A 1 84 ? 1.599 -1.012 -4.283 1.00 94.50 84 HIS A CA 1
ATOM 679 C C . HIS A 1 84 ? 0.282 -0.538 -4.910 1.00 94.50 84 HIS A C 1
ATOM 681 O O . HIS A 1 84 ? 0.248 0.493 -5.583 1.00 94.50 84 HIS A O 1
ATOM 687 N N . GLU A 1 85 ? -0.827 -1.218 -4.622 1.00 94.38 85 GLU A N 1
ATOM 688 C CA . GLU A 1 85 ? -2.141 -0.794 -5.110 1.00 94.38 85 GLU A CA 1
ATOM 689 C C . GLU A 1 85 ? -2.597 0.533 -4.482 1.00 94.38 85 GLU A C 1
ATOM 691 O O . GLU A 1 85 ? -3.168 1.384 -5.165 1.00 94.38 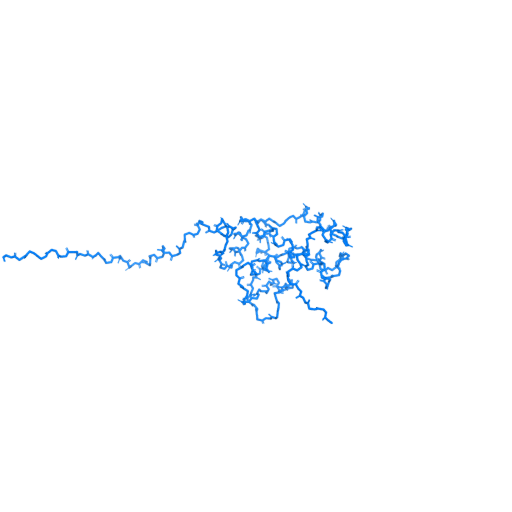85 GLU A O 1
ATOM 696 N N . VAL A 1 86 ? -2.281 0.795 -3.210 1.00 95.69 86 VAL A N 1
ATOM 697 C CA . VAL A 1 86 ? -2.526 2.113 -2.593 1.00 95.69 86 VAL A CA 1
ATOM 698 C C . VAL A 1 86 ? -1.778 3.220 -3.341 1.00 95.69 86 VAL A C 1
ATOM 700 O O . VAL A 1 86 ? -2.339 4.299 -3.552 1.00 95.69 86 VAL A O 1
ATOM 703 N N . ALA A 1 87 ? -0.550 2.971 -3.807 1.00 92.94 87 ALA A N 1
ATOM 704 C CA . ALA A 1 87 ? 0.179 3.931 -4.633 1.00 92.94 87 ALA A CA 1
ATOM 705 C C . ALA A 1 87 ? -0.585 4.245 -5.927 1.00 92.94 87 ALA A C 1
ATOM 707 O O . ALA A 1 87 ? -0.751 5.420 -6.275 1.00 92.94 87 ALA A O 1
ATOM 708 N N . HIS A 1 88 ? -1.108 3.221 -6.609 1.00 90.19 88 HIS A N 1
ATOM 709 C CA . HIS A 1 88 ? -1.936 3.400 -7.806 1.00 90.19 88 HIS A CA 1
ATOM 710 C C . HIS A 1 88 ? -3.228 4.155 -7.508 1.00 90.19 88 HIS A C 1
ATOM 712 O O . HIS A 1 88 ? -3.621 5.028 -8.290 1.00 90.19 88 HIS A O 1
ATOM 718 N N . ALA A 1 89 ? -3.889 3.870 -6.389 1.00 91.88 89 ALA A N 1
ATOM 719 C CA . ALA A 1 89 ? -5.086 4.590 -5.967 1.00 91.88 89 ALA A CA 1
ATOM 720 C C . ALA A 1 89 ? -4.785 6.079 -5.723 1.00 91.88 89 ALA A C 1
ATOM 722 O O . ALA A 1 89 ? -5.493 6.948 -6.235 1.00 91.88 89 ALA A O 1
ATOM 723 N N . PHE A 1 90 ? -3.692 6.379 -5.018 1.00 92.56 90 PHE A N 1
ATOM 724 C CA . PHE A 1 90 ? -3.351 7.730 -4.576 1.00 92.56 90 PHE A CA 1
ATOM 725 C C . PHE A 1 90 ? -2.759 8.631 -5.666 1.00 92.56 90 PHE A C 1
ATOM 727 O O . PHE A 1 90 ? -3.108 9.816 -5.779 1.00 92.56 90 PHE A O 1
ATOM 734 N N . TYR A 1 91 ? -1.833 8.093 -6.460 1.00 87.00 91 TYR A N 1
ATOM 735 C CA . TYR A 1 91 ? -1.127 8.858 -7.488 1.00 87.00 91 TYR A CA 1
ATOM 736 C C . TYR A 1 91 ? -1.824 8.833 -8.839 1.00 87.00 91 TYR A C 1
ATOM 738 O O . TYR A 1 91 ? -1.526 9.664 -9.701 1.00 87.00 91 TYR A O 1
ATOM 746 N N . GLY A 1 92 ? -2.806 7.958 -9.038 1.00 76.44 92 GLY A N 1
ATOM 747 C CA . GLY A 1 92 ? -3.653 8.094 -10.204 1.00 76.44 92 GLY A CA 1
ATOM 748 C C . GLY A 1 92 ? -2.883 7.889 -11.522 1.00 76.44 92 GLY A C 1
ATOM 749 O O . GLY A 1 92 ? -1.971 7.063 -11.657 1.00 76.44 92 GLY A O 1
ATOM 750 N N . GLN A 1 93 ? -3.237 8.708 -12.511 1.00 61.91 93 GLN A N 1
ATOM 751 C CA . GLN A 1 93 ? -2.570 8.780 -13.814 1.00 61.91 93 GLN A CA 1
ATOM 752 C C . GLN A 1 93 ? -1.091 9.178 -13.738 1.00 61.91 93 GLN A C 1
ATOM 754 O O . GLN A 1 93 ? -0.375 8.946 -14.711 1.00 61.91 93 GLN A O 1
ATOM 759 N N . ALA A 1 94 ? -0.609 9.718 -12.610 1.00 62.09 94 ALA A N 1
ATOM 760 C CA . ALA A 1 94 ? 0.807 10.046 -12.455 1.00 62.09 94 ALA A CA 1
ATOM 761 C C . ALA A 1 94 ? 1.700 8.795 -12.512 1.00 62.09 94 ALA A C 1
ATOM 763 O O . ALA A 1 94 ? 2.816 8.872 -13.017 1.00 62.09 94 ALA A O 1
ATOM 764 N N . LEU A 1 95 ? 1.180 7.650 -12.053 1.00 64.12 95 LEU A N 1
ATOM 765 C CA . LEU A 1 95 ? 1.823 6.344 -12.211 1.00 64.12 95 LEU A CA 1
ATOM 766 C C . LEU A 1 95 ? 1.341 5.583 -13.448 1.00 64.12 95 LEU A C 1
ATOM 768 O O . LEU A 1 95 ? 1.959 4.594 -13.799 1.00 64.12 95 LEU A O 1
ATOM 772 N N . THR A 1 96 ? 0.242 5.998 -14.094 1.00 53.69 96 THR A N 1
ATOM 773 C CA . THR A 1 96 ? -0.425 5.138 -15.085 1.00 53.69 96 THR A CA 1
ATOM 774 C C . THR A 1 96 ? -0.593 5.714 -16.483 1.00 53.69 96 THR A C 1
ATOM 776 O O . THR A 1 96 ? -0.561 4.909 -17.380 1.00 53.69 96 THR A O 1
ATOM 779 N N . HIS A 1 97 ? -0.789 7.002 -16.776 1.00 41.00 97 HIS A N 1
ATOM 780 C CA . HIS A 1 97 ? -1.216 7.374 -18.150 1.00 41.00 97 HIS A CA 1
ATOM 781 C C . HIS A 1 97 ? -0.588 8.644 -18.751 1.00 41.00 97 HIS A C 1
ATOM 783 O O . HIS A 1 97 ? -0.854 8.928 -19.908 1.00 41.00 97 HIS A O 1
ATOM 789 N N . ASN A 1 98 ? 0.258 9.402 -18.039 1.00 37.47 98 ASN A N 1
ATOM 790 C CA . ASN A 1 98 ? 0.807 10.671 -18.572 1.00 37.47 98 ASN A CA 1
ATOM 791 C C . ASN A 1 98 ? 2.303 10.910 -18.279 1.00 37.47 98 ASN A C 1
ATOM 793 O O . ASN A 1 98 ? 2.799 12.040 -18.359 1.00 37.47 98 ASN A O 1
ATOM 797 N N . HIS A 1 99 ? 3.040 9.861 -17.918 1.00 48.72 99 HIS A N 1
ATOM 798 C CA . HIS A 1 99 ? 4.467 9.939 -17.607 1.00 48.72 99 HIS A CA 1
ATOM 799 C C . HIS A 1 99 ? 5.280 9.024 -18.531 1.00 48.72 99 HIS A C 1
ATOM 801 O O . HIS A 1 99 ? 4.725 8.084 -19.076 1.00 48.72 99 HIS A O 1
ATOM 807 N N . PRO A 1 100 ? 6.585 9.281 -18.753 1.00 41.94 100 PRO A N 1
ATOM 808 C CA . PRO A 1 100 ? 7.368 8.639 -19.820 1.00 41.94 100 PRO A CA 1
ATOM 809 C C . PRO A 1 100 ? 7.697 7.157 -19.563 1.00 41.94 100 PRO A C 1
ATOM 811 O O . PRO A 1 100 ? 8.592 6.602 -20.198 1.00 41.94 100 PRO A O 1
ATOM 814 N N . LEU A 1 101 ? 7.041 6.554 -18.577 1.00 45.94 101 LEU A N 1
ATOM 815 C CA . LEU A 1 101 ? 7.000 5.126 -18.351 1.00 45.94 101 LEU A CA 1
ATOM 816 C C . LEU A 1 101 ? 5.566 4.732 -18.691 1.00 45.94 101 LEU A C 1
ATOM 818 O O . LEU A 1 101 ? 4.631 5.144 -18.006 1.00 45.94 101 LEU A O 1
ATOM 822 N N . ASP A 1 102 ? 5.401 4.035 -19.803 1.00 46.16 102 ASP A N 1
ATOM 823 C CA . ASP A 1 102 ? 4.125 3.443 -20.181 1.00 46.16 102 ASP A CA 1
ATOM 824 C C . ASP A 1 102 ? 3.644 2.556 -18.996 1.00 46.16 102 ASP A C 1
ATOM 826 O O . ASP A 1 102 ? 4.482 1.925 -18.340 1.00 46.16 102 ASP A O 1
ATOM 830 N N . PRO A 1 103 ? 2.367 2.623 -18.573 1.00 46.34 103 PRO A N 1
ATOM 831 C CA . PRO A 1 103 ? 1.819 1.893 -17.416 1.00 46.34 103 PRO A CA 1
ATOM 832 C C . PRO A 1 103 ? 2.180 0.412 -17.384 1.00 46.34 103 PRO A C 1
ATOM 834 O O . PRO A 1 103 ? 2.347 -0.146 -16.301 1.00 46.34 103 PRO A O 1
ATOM 837 N N . ASP A 1 104 ? 2.346 -0.178 -18.565 1.00 50.41 104 ASP A N 1
ATOM 838 C CA . ASP A 1 104 ? 2.670 -1.589 -18.755 1.00 50.41 104 ASP A CA 1
ATOM 839 C C . ASP A 1 104 ? 4.187 -1.834 -18.837 1.00 50.41 104 ASP A C 1
ATOM 841 O O . ASP A 1 104 ? 4.653 -2.931 -19.151 1.00 50.41 104 ASP A O 1
ATOM 845 N N . THR A 1 105 ? 4.996 -0.814 -18.531 1.00 61.03 105 THR A N 1
ATOM 846 C CA . THR A 1 105 ? 6.448 -0.954 -18.447 1.00 61.03 105 THR A CA 1
ATOM 847 C C . THR A 1 105 ? 6.859 -1.511 -17.099 1.00 61.03 105 THR A C 1
ATOM 849 O O . THR A 1 105 ? 6.446 -1.066 -16.022 1.00 61.03 105 THR A O 1
ATOM 852 N N . VAL A 1 106 ? 7.765 -2.475 -17.181 1.00 64.00 106 VAL A N 1
ATOM 853 C CA . VAL A 1 106 ? 8.424 -3.126 -16.053 1.00 64.00 106 VAL A CA 1
ATOM 854 C C . VAL A 1 106 ? 9.011 -2.093 -15.071 1.00 64.00 106 VAL A C 1
ATOM 856 O O . VAL A 1 106 ? 9.018 -2.310 -13.861 1.00 64.00 106 VAL A O 1
ATOM 859 N N . GLU A 1 107 ? 9.436 -0.924 -15.553 1.00 68.81 107 GLU A N 1
ATOM 860 C CA . GLU A 1 107 ? 9.977 0.164 -14.739 1.00 68.81 107 GLU A CA 1
ATOM 861 C C . GLU A 1 107 ? 8.948 0.856 -13.835 1.00 68.81 107 GLU A C 1
ATOM 863 O O . GLU A 1 107 ? 9.282 1.162 -12.687 1.00 68.81 107 GLU A O 1
ATOM 868 N N . THR A 1 108 ? 7.721 1.106 -14.306 1.00 70.56 108 THR A N 1
ATOM 869 C CA . THR A 1 108 ? 6.639 1.666 -13.470 1.00 70.56 108 THR A CA 1
ATOM 870 C C . THR A 1 108 ? 6.291 0.703 -12.348 1.00 70.56 108 THR A C 1
ATOM 872 O O . THR A 1 108 ? 6.163 1.111 -11.188 1.00 70.56 108 THR A O 1
ATOM 875 N N . PHE A 1 109 ? 6.196 -0.583 -12.685 1.00 77.00 109 PHE A N 1
ATOM 876 C CA . PHE A 1 109 ? 5.950 -1.639 -11.717 1.00 77.00 109 PHE A CA 1
ATOM 877 C C . PHE A 1 109 ? 7.063 -1.680 -10.659 1.00 77.00 109 PHE A C 1
ATOM 879 O O . PHE A 1 109 ? 6.780 -1.577 -9.465 1.00 77.00 109 PHE A O 1
ATOM 886 N N . TRP A 1 110 ? 8.333 -1.726 -11.073 1.00 78.00 110 TRP A N 1
ATOM 887 C CA . TRP A 1 110 ? 9.478 -1.760 -10.154 1.00 78.00 110 TRP A CA 1
ATOM 888 C C . TRP A 1 110 ? 9.614 -0.504 -9.298 1.00 78.00 110 TRP A C 1
ATOM 890 O O . TRP A 1 110 ? 9.983 -0.592 -8.127 1.00 78.00 110 TRP A O 1
ATOM 900 N N . PHE A 1 111 ? 9.308 0.669 -9.846 1.00 83.44 111 PHE A N 1
ATOM 901 C CA . PHE A 1 111 ? 9.312 1.904 -9.074 1.00 83.44 111 PHE A CA 1
ATOM 902 C C . PHE A 1 111 ? 8.205 1.913 -8.014 1.00 83.44 111 PHE A C 1
ATOM 904 O O . PHE A 1 111 ? 8.453 2.279 -6.864 1.00 83.44 111 PHE A O 1
ATOM 911 N N . THR A 1 112 ? 7.000 1.481 -8.387 1.00 86.50 112 THR A N 1
ATOM 912 C CA . THR A 1 112 ? 5.853 1.403 -7.473 1.00 86.50 112 THR A CA 1
ATOM 913 C C . THR A 1 112 ? 6.093 0.364 -6.376 1.00 86.50 112 THR A C 1
ATOM 915 O O . THR A 1 112 ? 5.844 0.641 -5.205 1.00 86.50 112 THR A O 1
ATOM 918 N N . ASP A 1 113 ? 6.680 -0.786 -6.715 1.00 87.38 113 ASP A N 1
ATOM 919 C CA . ASP A 1 113 ? 7.106 -1.803 -5.748 1.00 87.38 113 ASP A CA 1
ATOM 920 C C . ASP A 1 113 ? 8.202 -1.284 -4.798 1.00 87.38 113 ASP A C 1
ATOM 922 O O . ASP A 1 113 ? 8.115 -1.447 -3.577 1.00 87.38 113 ASP A O 1
ATOM 926 N N . TRP A 1 114 ? 9.206 -0.576 -5.326 1.00 88.69 114 TRP A N 1
ATOM 927 C CA . TRP A 1 114 ? 10.222 0.080 -4.499 1.00 88.69 114 TRP A CA 1
ATOM 928 C C . TRP A 1 114 ? 9.600 1.082 -3.516 1.00 88.69 114 TRP A C 1
ATOM 930 O O . TRP A 1 114 ? 9.998 1.115 -2.346 1.00 88.69 114 TRP A O 1
ATOM 940 N N . LEU A 1 115 ? 8.623 1.870 -3.972 1.00 90.12 115 LEU A N 1
ATOM 941 C CA . LEU A 1 115 ? 7.916 2.854 -3.158 1.00 90.12 115 LEU A CA 1
ATOM 942 C C . LEU A 1 115 ? 7.084 2.186 -2.057 1.00 90.12 115 LEU A C 1
ATOM 944 O O . LEU A 1 115 ? 7.199 2.572 -0.893 1.00 90.12 115 LEU A O 1
ATOM 948 N N . ALA A 1 116 ? 6.330 1.140 -2.400 1.00 93.69 116 ALA A N 1
ATOM 949 C CA . ALA A 1 116 ? 5.570 0.336 -1.447 1.00 93.69 116 ALA A CA 1
ATOM 950 C C . ALA A 1 116 ? 6.481 -0.238 -0.353 1.00 93.69 116 ALA A C 1
ATOM 952 O O . ALA A 1 116 ? 6.178 -0.124 0.835 1.00 93.69 116 ALA A O 1
ATOM 953 N N . LYS A 1 117 ? 7.658 -0.757 -0.727 1.00 92.62 117 LYS A N 1
ATOM 954 C CA . LYS A 1 117 ? 8.682 -1.222 0.223 1.00 92.62 117 LYS A CA 1
ATOM 955 C C . LYS A 1 117 ? 9.203 -0.105 1.131 1.00 92.62 117 LYS A C 1
ATOM 957 O O . LYS A 1 117 ? 9.494 -0.381 2.294 1.00 92.62 117 LYS A O 1
ATOM 962 N N . GLN A 1 118 ? 9.333 1.134 0.644 1.00 92.00 118 GLN A N 1
ATOM 963 C CA . GLN A 1 118 ? 9.731 2.262 1.498 1.00 92.00 118 GLN A CA 1
ATOM 964 C C . GLN A 1 118 ? 8.634 2.623 2.500 1.00 92.00 118 GLN A C 1
ATOM 966 O O . GLN A 1 118 ? 8.925 2.747 3.686 1.00 92.00 118 GLN A O 1
ATOM 971 N N . TRP A 1 119 ? 7.382 2.741 2.061 1.00 94.69 119 TRP A N 1
ATOM 972 C CA . TRP A 1 119 ? 6.263 3.041 2.960 1.00 94.69 119 TRP A CA 1
ATOM 973 C C . TRP A 1 119 ? 6.040 1.953 3.992 1.00 94.69 119 TRP A C 1
ATOM 975 O O . TRP A 1 119 ? 5.858 2.250 5.165 1.00 94.69 119 TRP A O 1
ATOM 985 N N . ARG A 1 120 ? 6.157 0.692 3.576 1.00 95.69 120 ARG A N 1
ATOM 986 C CA . ARG A 1 120 ? 6.042 -0.461 4.462 1.00 95.69 120 ARG A CA 1
ATOM 987 C C . ARG A 1 120 ? 7.042 -0.407 5.610 1.00 95.69 120 ARG A C 1
ATOM 989 O O . ARG A 1 120 ? 6.735 -0.899 6.683 1.00 95.69 120 ARG A O 1
ATOM 996 N N . ARG A 1 121 ? 8.239 0.156 5.397 1.00 93.75 121 ARG A N 1
ATOM 997 C CA . ARG A 1 121 ? 9.274 0.312 6.436 1.00 93.75 121 ARG A CA 1
ATOM 998 C C . ARG A 1 121 ? 8.928 1.370 7.485 1.00 93.75 121 ARG A C 1
ATOM 1000 O O . ARG A 1 121 ? 9.598 1.390 8.512 1.00 93.75 121 ARG A O 1
ATOM 1007 N N . ASN A 1 122 ? 7.928 2.219 7.245 1.00 95.62 122 ASN A N 1
ATOM 1008 C CA . ASN A 1 122 ? 7.381 3.126 8.246 1.00 95.62 122 ASN A CA 1
ATOM 1009 C C . ASN A 1 122 ? 6.281 2.393 9.049 1.00 95.62 122 ASN A C 1
ATOM 1011 O O . ASN A 1 122 ? 5.211 2.136 8.493 1.00 95.62 122 ASN A O 1
ATOM 1015 N N . PRO A 1 123 ? 6.514 2.053 10.335 1.00 95.62 123 PRO A N 1
ATOM 1016 C CA . PRO A 1 123 ? 5.546 1.302 11.132 1.00 95.62 123 PRO A CA 1
ATOM 1017 C C . PRO A 1 123 ? 4.221 2.039 11.360 1.00 95.62 123 PRO A C 1
ATOM 1019 O O . PRO A 1 123 ? 3.179 1.393 11.383 1.00 95.62 123 PRO A O 1
ATOM 1022 N N . GLU A 1 124 ? 4.252 3.365 11.512 1.00 95.81 124 GLU A N 1
ATOM 1023 C CA . GLU 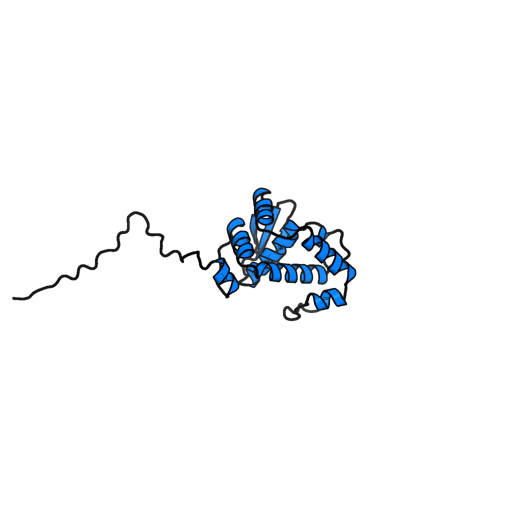A 1 124 ? 3.066 4.191 11.784 1.00 95.81 124 GLU A CA 1
ATOM 1024 C C . GLU A 1 124 ? 2.153 4.218 10.556 1.00 95.81 124 GLU A C 1
ATOM 1026 O O . GLU A 1 124 ? 1.001 3.784 10.615 1.00 95.81 124 GLU A O 1
ATOM 1031 N N . LEU A 1 125 ? 2.729 4.542 9.393 1.00 96.50 125 LEU A N 1
ATOM 1032 C CA . LEU A 1 125 ? 2.009 4.535 8.121 1.00 96.50 125 LEU A CA 1
ATOM 1033 C C . LEU A 1 125 ? 1.468 3.139 7.771 1.00 96.50 125 LEU A C 1
ATOM 1035 O O . LEU A 1 125 ? 0.339 3.022 7.291 1.00 96.50 125 LEU A O 1
ATOM 1039 N N . LEU A 1 126 ? 2.248 2.078 8.020 1.00 97.00 126 LEU A N 1
ATOM 1040 C CA . LEU A 1 126 ? 1.800 0.696 7.821 1.00 97.00 126 LEU A CA 1
ATOM 1041 C C . LEU A 1 126 ? 0.613 0.364 8.732 1.00 97.00 126 LEU A C 1
ATOM 1043 O O . LEU A 1 126 ? -0.394 -0.154 8.246 1.00 97.00 126 LEU A O 1
ATOM 1047 N N . ARG A 1 127 ? 0.711 0.675 10.032 1.00 96.38 127 ARG A N 1
ATOM 1048 C CA . ARG A 1 127 ? -0.371 0.467 11.005 1.00 96.38 127 ARG A CA 1
ATOM 1049 C C . ARG A 1 127 ? -1.634 1.182 10.547 1.00 96.38 127 ARG A C 1
ATOM 1051 O O . ARG A 1 127 ? -2.689 0.556 10.463 1.00 96.38 127 ARG A O 1
ATOM 1058 N N . HIS A 1 128 ? -1.522 2.465 10.218 1.00 97.25 128 HIS A N 1
ATOM 1059 C CA . HIS A 1 128 ? -2.657 3.288 9.816 1.00 97.25 128 HIS A CA 1
ATOM 1060 C C . HIS A 1 128 ? -3.319 2.756 8.547 1.00 97.25 128 HIS A C 1
ATOM 1062 O O . HIS A 1 128 ? -4.528 2.537 8.536 1.00 97.25 128 HIS A O 1
ATOM 1068 N N . ALA A 1 129 ? -2.538 2.453 7.506 1.00 97.56 129 ALA A N 1
ATOM 1069 C CA . ALA A 1 129 ? -3.063 1.921 6.251 1.00 97.56 129 ALA A CA 1
ATOM 1070 C C . ALA A 1 129 ? -3.787 0.580 6.437 1.00 97.56 129 ALA A C 1
ATOM 1072 O O . ALA A 1 129 ? -4.906 0.418 5.951 1.00 97.56 129 ALA A O 1
ATOM 1073 N N . ILE A 1 130 ? -3.189 -0.364 7.168 1.00 97.00 130 ILE A N 1
ATOM 1074 C CA . ILE A 1 130 ? -3.797 -1.677 7.417 1.00 97.00 130 ILE A CA 1
ATOM 1075 C C . ILE A 1 130 ? -5.114 -1.527 8.186 1.00 97.00 130 ILE A C 1
ATOM 1077 O O . ILE A 1 130 ? -6.141 -2.050 7.752 1.00 97.00 130 ILE A O 1
ATOM 1081 N N . LEU A 1 131 ? -5.126 -0.759 9.278 1.00 96.12 131 LEU A N 1
ATOM 1082 C CA . LEU A 1 131 ? -6.320 -0.624 10.113 1.00 96.12 131 LEU A CA 1
ATOM 1083 C C . LEU A 1 131 ? -7.437 0.169 9.423 1.00 96.12 131 LEU A C 1
ATOM 1085 O O . LEU A 1 131 ? -8.599 -0.227 9.499 1.00 96.12 131 LEU A O 1
ATOM 1089 N N . LYS A 1 132 ? -7.113 1.257 8.715 1.00 97.06 132 LYS A N 1
ATOM 1090 C CA . LYS A 1 132 ? -8.115 2.112 8.054 1.00 97.06 132 LYS A CA 1
ATOM 1091 C C . LYS A 1 132 ? -8.802 1.433 6.878 1.00 97.06 132 LYS A C 1
ATOM 1093 O O . LYS A 1 132 ? -9.987 1.661 6.660 1.00 97.06 132 LYS A O 1
ATOM 1098 N N . PHE A 1 133 ? -8.091 0.569 6.160 1.00 96.88 133 PHE A N 1
ATOM 1099 C CA . PHE A 1 133 ? -8.678 -0.250 5.100 1.00 96.88 133 PHE A CA 1
ATOM 1100 C C . PHE A 1 133 ? -9.308 -1.559 5.611 1.00 96.88 133 PHE A C 1
ATOM 1102 O O . PHE A 1 133 ? -9.765 -2.363 4.799 1.00 96.88 133 PHE A O 1
ATOM 1109 N N . GLY A 1 134 ? -9.365 -1.775 6.933 1.00 94.56 134 GLY A N 1
ATOM 1110 C CA . GLY A 1 134 ? -10.022 -2.936 7.543 1.00 94.56 134 GLY A CA 1
ATOM 1111 C C . GLY A 1 134 ? -9.276 -4.256 7.340 1.00 94.56 134 GLY A C 1
ATOM 1112 O O . GLY A 1 134 ? -9.881 -5.325 7.375 1.00 94.56 134 GLY A O 1
ATOM 1113 N N . LEU A 1 135 ? -7.969 -4.196 7.092 1.00 94.38 135 LEU A N 1
ATOM 1114 C CA . LEU A 1 135 ? -7.124 -5.365 6.903 1.00 94.38 135 LEU A CA 1
ATOM 1115 C C . LEU A 1 135 ? -6.650 -5.914 8.255 1.00 94.38 135 LEU A C 1
ATOM 1117 O O . LEU A 1 135 ? -6.249 -5.166 9.142 1.00 94.38 135 LEU A O 1
ATOM 1121 N N . GLU A 1 136 ? -6.637 -7.241 8.396 1.00 92.62 136 GLU A N 1
ATOM 1122 C CA . GLU A 1 136 ? -6.116 -7.886 9.604 1.00 92.62 136 GLU A CA 1
ATOM 1123 C C . GLU A 1 136 ? -4.598 -7.639 9.756 1.00 92.62 136 GLU A C 1
ATOM 1125 O O . GLU A 1 136 ? -3.845 -7.863 8.794 1.00 92.62 136 GLU A O 1
ATOM 1130 N N . PRO A 1 137 ? -4.126 -7.192 10.929 1.00 93.38 137 PRO A N 1
ATOM 1131 C CA . PRO A 1 137 ? -2.704 -7.085 11.239 1.00 93.38 137 PRO A CA 1
ATOM 1132 C C . PRO A 1 137 ? -1.996 -8.444 11.199 1.00 93.38 137 PRO A C 1
ATOM 1134 O O . PRO A 1 137 ? -2.518 -9.445 11.680 1.00 93.38 137 PRO A O 1
ATOM 1137 N N . ARG A 1 138 ? -0.773 -8.488 10.661 1.00 91.88 138 ARG A N 1
ATOM 1138 C CA . ARG A 1 138 ? 0.076 -9.691 10.665 1.00 91.88 138 ARG A CA 1
ATOM 1139 C C . ARG A 1 138 ? 1.459 -9.329 11.195 1.00 91.88 138 ARG A C 1
ATOM 1141 O O . ARG A 1 138 ? 2.075 -8.395 10.693 1.00 91.88 138 ARG A O 1
ATOM 1148 N N . ILE A 1 139 ? 1.948 -10.066 12.192 1.00 92.00 139 ILE A N 1
ATOM 1149 C CA . ILE A 1 139 ? 3.262 -9.841 12.812 1.00 92.00 139 ILE A CA 1
ATOM 1150 C C . ILE A 1 139 ? 4.213 -10.935 12.337 1.00 92.00 139 ILE A C 1
ATOM 1152 O O . ILE A 1 139 ? 4.058 -12.093 12.712 1.00 92.00 139 ILE A O 1
ATOM 1156 N N . TYR A 1 140 ? 5.200 -10.565 11.527 1.00 91.69 140 TYR A N 1
ATOM 1157 C CA . TYR A 1 140 ? 6.156 -11.515 10.939 1.00 91.69 140 TYR A CA 1
ATOM 1158 C C . TYR A 1 140 ? 7.590 -10.966 10.875 1.00 91.69 140 TYR A C 1
ATOM 1160 O O . TYR A 1 140 ? 8.522 -11.692 10.545 1.00 91.69 140 TYR A O 1
ATOM 1168 N N . ASP A 1 141 ? 7.807 -9.695 11.223 1.00 92.31 141 ASP A N 1
ATOM 1169 C CA . ASP A 1 141 ? 9.141 -9.105 11.310 1.00 92.31 141 ASP A CA 1
ATOM 1170 C C . ASP A 1 141 ? 9.204 -7.923 12.297 1.00 92.31 141 ASP A C 1
ATOM 1172 O O . ASP A 1 141 ? 8.234 -7.584 12.975 1.00 92.31 141 ASP A O 1
ATOM 1176 N N . HIS A 1 142 ? 10.365 -7.268 12.386 1.00 91.81 142 HIS A N 1
ATOM 1177 C CA . HIS A 1 142 ? 10.572 -6.160 13.321 1.00 91.81 142 HIS A CA 1
ATOM 1178 C C . HIS A 1 142 ? 9.697 -4.928 13.031 1.00 91.81 142 HIS A C 1
ATOM 1180 O O . HIS A 1 142 ? 9.319 -4.224 13.966 1.00 91.81 142 HIS A O 1
ATOM 1186 N N . VAL A 1 143 ? 9.384 -4.645 11.762 1.00 92.88 143 VAL A N 1
ATOM 1187 C CA . VAL A 1 143 ? 8.585 -3.472 11.380 1.00 92.88 143 VAL A CA 1
ATOM 1188 C C . VAL A 1 143 ? 7.133 -3.676 11.777 1.00 92.88 143 VAL A C 1
ATOM 1190 O O . VAL A 1 143 ? 6.554 -2.815 12.428 1.00 92.88 143 VAL A O 1
ATOM 1193 N N . THR A 1 144 ? 6.566 -4.834 11.447 1.00 93.50 144 THR A N 1
ATOM 1194 C CA . THR A 1 144 ? 5.196 -5.196 11.833 1.00 93.50 144 THR A CA 1
ATOM 1195 C C . THR A 1 144 ? 5.061 -5.367 13.337 1.00 93.50 144 THR A C 1
ATOM 1197 O O . THR A 1 144 ? 4.063 -4.936 13.909 1.00 93.50 144 THR A O 1
ATOM 1200 N N . ARG A 1 145 ? 6.096 -5.882 14.015 1.00 93.38 145 ARG A N 1
ATOM 1201 C CA . ARG A 1 145 ? 6.152 -5.854 15.478 1.00 93.38 145 ARG A CA 1
ATOM 1202 C C . ARG A 1 145 ? 6.063 -4.422 16.000 1.00 93.38 145 ARG A C 1
ATOM 1204 O O . ARG A 1 145 ? 5.250 -4.189 16.872 1.00 93.38 145 ARG A O 1
ATOM 1211 N N . LYS A 1 146 ? 6.828 -3.462 15.470 1.00 93.44 146 LYS A N 1
ATOM 1212 C CA . LYS A 1 146 ? 6.715 -2.048 15.884 1.00 93.44 146 LYS A CA 1
ATOM 1213 C C . LYS A 1 146 ? 5.352 -1.434 15.549 1.00 93.44 146 LYS A C 1
ATOM 1215 O O . LYS A 1 146 ? 4.832 -0.659 16.337 1.00 93.44 146 LYS A O 1
ATOM 1220 N N . ALA A 1 147 ? 4.785 -1.779 14.395 1.00 93.19 147 ALA A N 1
ATOM 1221 C CA . ALA A 1 147 ? 3.501 -1.255 13.939 1.00 93.19 147 ALA A CA 1
ATOM 1222 C C . ALA A 1 147 ? 2.337 -1.735 14.822 1.00 93.19 147 ALA A C 1
ATOM 1224 O O . ALA A 1 147 ? 1.399 -0.984 15.067 1.00 93.19 147 ALA A O 1
ATOM 1225 N N . PHE A 1 148 ? 2.400 -2.975 15.317 1.00 93.00 148 PHE A N 1
ATOM 1226 C CA . PHE A 1 148 ? 1.266 -3.635 15.970 1.00 93.00 148 PHE A CA 1
ATOM 1227 C C . PHE A 1 148 ? 1.547 -4.132 17.396 1.00 93.00 148 PHE A C 1
ATOM 1229 O O . PHE A 1 148 ? 0.673 -4.747 17.992 1.00 93.00 148 PHE A O 1
ATOM 1236 N N . SER A 1 149 ? 2.711 -3.858 17.999 1.00 77.12 149 SER A N 1
ATOM 1237 C CA . SER A 1 149 ? 3.061 -4.358 19.346 1.00 77.12 149 SER A CA 1
ATOM 1238 C C . SER A 1 149 ? 2.128 -3.885 20.460 1.00 77.12 149 SER A C 1
ATOM 1240 O O . SER A 1 149 ? 2.052 -4.529 21.501 1.00 77.12 149 SER A O 1
ATOM 1242 N N . GLU A 1 150 ? 1.433 -2.766 20.264 1.00 63.19 150 GLU A N 1
ATOM 1243 C CA . GLU A 1 150 ? 0.448 -2.247 21.223 1.00 63.19 150 GLU A CA 1
ATOM 1244 C C . GLU A 1 150 ? -0.935 -2.885 21.070 1.00 63.19 150 GLU A C 1
ATOM 1246 O O . GLU A 1 150 ? -1.767 -2.776 21.972 1.00 63.19 150 GLU A O 1
ATOM 1251 N N . GLN A 1 151 ? -1.188 -3.591 19.965 1.00 55.56 151 GLN A N 1
ATOM 1252 C CA . GLN A 1 151 ? -2.314 -4.508 19.893 1.00 55.56 151 GLN A CA 1
ATOM 1253 C C . GLN A 1 151 ? -1.927 -5.747 20.688 1.00 55.56 151 GLN A C 1
ATOM 1255 O O . GLN A 1 151 ? -1.370 -6.711 20.165 1.00 55.56 151 GLN A O 1
ATOM 1260 N N . ARG A 1 152 ? -2.209 -5.692 21.994 1.00 40.84 152 ARG A N 1
ATOM 1261 C CA . ARG A 1 152 ? -2.320 -6.895 22.815 1.00 40.84 152 ARG A CA 1
ATOM 1262 C C . ARG A 1 152 ? -3.126 -7.919 22.020 1.00 40.84 152 ARG A C 1
ATOM 1264 O O . ARG A 1 152 ? -4.214 -7.615 21.530 1.00 40.84 152 ARG A O 1
ATOM 1271 N N . THR A 1 153 ? -2.554 -9.106 21.883 1.00 40.66 153 THR A N 1
ATOM 1272 C CA . THR A 1 153 ? -3.243 -10.317 21.446 1.00 40.66 153 THR A CA 1
ATOM 1273 C C . THR A 1 153 ? -4.645 -10.377 22.068 1.00 40.66 153 THR A C 1
ATOM 1275 O O . THR A 1 153 ? -4.803 -10.005 23.236 1.00 40.66 153 THR A O 1
ATOM 1278 N N . PRO A 1 154 ? -5.681 -10.818 21.334 1.00 39.28 154 PRO A N 1
ATOM 1279 C CA . PRO A 1 154 ? -7.015 -10.995 21.888 1.00 39.28 154 PRO A CA 1
ATOM 1280 C C . PRO A 1 154 ? -7.039 -12.199 22.847 1.00 39.28 154 PRO A C 1
ATOM 1282 O O . PRO A 1 154 ? -7.604 -13.241 22.552 1.00 39.28 154 PRO A O 1
ATOM 1285 N N . GLU A 1 155 ? -6.439 -12.035 24.023 1.00 42.91 155 GLU A N 1
ATOM 1286 C CA . GLU A 1 155 ? -6.743 -12.795 25.242 1.00 42.91 155 GLU A CA 1
ATOM 1287 C C . GLU A 1 155 ? -7.544 -11.934 26.238 1.00 42.91 155 GLU A C 1
ATOM 1289 O O . GLU A 1 155 ? -7.806 -12.346 27.362 1.00 42.91 155 GLU A O 1
ATOM 1294 N N . GLN A 1 156 ? -7.982 -10.732 25.837 1.00 42.25 156 GLN A N 1
ATOM 1295 C CA . GLN A 1 156 ? -8.782 -9.831 26.680 1.00 42.25 156 GLN A CA 1
ATOM 1296 C C . GLN A 1 156 ? -10.233 -9.648 26.209 1.00 42.25 156 GLN A C 1
ATOM 1298 O O . GLN A 1 156 ? -10.890 -8.693 26.610 1.00 42.25 156 GLN A O 1
ATOM 1303 N N . PHE A 1 157 ? -10.773 -10.593 25.433 1.00 38.56 157 PHE A N 1
ATOM 1304 C CA . PHE A 1 157 ? -12.224 -10.787 25.359 1.00 38.56 157 PHE A CA 1
ATOM 1305 C C . PHE A 1 157 ? -12.648 -11.791 26.434 1.00 38.56 157 PHE A C 1
ATOM 1307 O O . PHE A 1 157 ? -12.912 -12.958 26.158 1.00 38.56 157 PHE A O 1
ATOM 1314 N N . VAL A 1 158 ? -12.727 -11.332 27.685 1.00 39.19 158 VAL A N 1
ATOM 1315 C CA . VAL A 1 158 ? -13.629 -11.981 28.640 1.00 39.19 158 VAL A CA 1
ATOM 1316 C C . VAL A 1 158 ? -15.031 -11.572 28.207 1.00 39.19 158 VAL A C 1
ATOM 1318 O O . VAL A 1 158 ? -15.411 -10.408 28.330 1.00 39.19 158 VAL A O 1
ATOM 1321 N N . LEU A 1 159 ? -15.779 -12.513 27.631 1.00 39.56 159 LEU A N 1
ATOM 1322 C CA . LEU A 1 159 ? -17.211 -12.337 27.413 1.00 39.56 159 LEU A CA 1
ATOM 1323 C C . LEU A 1 159 ? -17.863 -11.979 28.761 1.00 39.56 159 LEU A C 1
ATOM 1325 O O . LEU A 1 159 ? -17.559 -12.642 29.761 1.00 39.56 159 LEU A O 1
ATOM 1329 N N . PRO A 1 160 ? -18.755 -10.973 28.825 1.00 37.34 160 PRO A N 1
ATOM 1330 C CA . PRO A 1 160 ? -19.497 -10.708 30.047 1.00 37.34 160 PRO A CA 1
ATOM 1331 C C . PRO A 1 160 ? -20.287 -11.972 30.416 1.00 37.34 160 PRO A C 1
ATOM 1333 O O . PRO A 1 160 ? -21.157 -12.404 29.664 1.00 37.34 160 PRO A O 1
ATOM 1336 N N . GLY A 1 161 ? -19.932 -12.592 31.547 1.00 47.53 161 GLY A N 1
ATOM 1337 C CA . GLY A 1 161 ? -20.585 -13.800 32.067 1.00 47.53 161 GLY A CA 1
ATOM 1338 C C . GLY A 1 161 ? -19.711 -15.051 32.210 1.00 47.53 161 GLY A C 1
ATOM 1339 O O . GLY A 1 161 ? -20.213 -16.065 32.689 1.00 47.53 161 GLY A O 1
ATOM 1340 N N . MET A 1 162 ? -18.422 -15.018 31.860 1.00 44.88 162 MET A N 1
ATOM 1341 C CA . MET A 1 162 ? -17.501 -16.121 32.168 1.00 44.88 162 MET A CA 1
ATOM 1342 C C . MET A 1 162 ? -16.456 -15.692 33.195 1.00 44.88 162 MET A C 1
ATOM 1344 O O . MET A 1 162 ? -15.337 -15.317 32.851 1.00 44.88 162 MET A O 1
ATOM 1348 N N . GLU A 1 163 ? -16.820 -15.763 34.476 1.00 50.66 163 GLU A N 1
ATOM 1349 C CA . GLU A 1 163 ? -15.815 -15.725 35.535 1.00 50.66 163 GLU A CA 1
ATOM 1350 C C . GLU A 1 163 ? -14.925 -16.978 35.462 1.00 50.66 163 GLU A C 1
ATOM 1352 O O . GLU A 1 163 ? -15.425 -18.090 35.237 1.00 50.66 163 GLU A O 1
ATOM 1357 N N . PRO A 1 164 ? -13.605 -16.839 35.674 1.00 42.91 164 PRO A N 1
ATOM 1358 C CA . PRO A 1 164 ? -12.727 -17.987 35.804 1.00 42.91 164 PRO A CA 1
ATOM 1359 C C . PRO A 1 164 ? -13.172 -18.800 37.022 1.00 42.91 164 PRO A C 1
ATOM 1361 O O . PRO A 1 164 ? -13.173 -18.303 38.148 1.00 42.91 164 PRO A O 1
ATOM 1364 N N . LYS A 1 165 ? -13.546 -20.067 36.801 1.00 47.44 165 LYS A N 1
ATOM 1365 C CA . LYS A 1 165 ? -13.834 -21.003 37.892 1.00 47.44 165 LYS A CA 1
ATOM 1366 C C . LYS A 1 165 ? -12.637 -21.015 38.836 1.00 47.44 165 LYS A C 1
ATOM 1368 O O . LYS A 1 165 ? -11.545 -21.448 38.466 1.00 47.44 165 LYS A O 1
ATOM 1373 N N . SER A 1 166 ? -12.854 -20.535 40.056 1.00 47.03 166 SER A N 1
ATOM 1374 C CA . SER A 1 166 ? -11.888 -20.651 41.132 1.00 47.03 166 SER A CA 1
ATOM 1375 C C . SER A 1 166 ? -11.579 -22.136 41.326 1.00 47.03 166 SER A C 1
ATOM 1377 O O . SER A 1 166 ? -12.450 -22.946 41.647 1.00 47.03 166 SER A O 1
ATOM 1379 N N . ASN A 1 167 ? -10.325 -22.525 41.094 1.00 43.25 167 ASN A N 1
ATOM 1380 C CA . ASN A 1 167 ? -9.847 -23.845 41.483 1.00 43.25 167 ASN A CA 1
ATOM 1381 C C . ASN A 1 167 ? -9.755 -23.871 43.011 1.00 43.25 167 ASN A C 1
ATOM 1383 O O . ASN A 1 167 ? -8.705 -23.637 43.612 1.00 43.25 167 ASN A O 1
ATOM 1387 N N . GLY A 1 168 ? -10.896 -24.131 43.647 1.00 42.12 168 GLY A N 1
ATOM 1388 C CA . GLY A 1 168 ? -10.991 -24.434 45.061 1.00 42.12 168 GLY A CA 1
ATOM 1389 C C . GLY A 1 168 ? -10.202 -25.702 45.361 1.00 42.12 168 GLY A C 1
ATOM 1390 O O . GLY A 1 168 ? -10.708 -26.814 45.216 1.00 42.12 168 GLY A O 1
ATOM 1391 N N . ARG A 1 169 ? -8.958 -25.545 45.825 1.00 43.38 169 ARG A N 1
ATOM 1392 C CA . ARG A 1 169 ? -8.246 -26.594 46.562 1.00 43.38 169 ARG A CA 1
ATOM 1393 C C . ARG A 1 169 ? -9.053 -26.917 47.823 1.00 43.38 169 ARG A C 1
ATOM 1395 O O . ARG A 1 169 ? -8.894 -26.266 48.853 1.00 43.38 169 ARG A O 1
ATOM 1402 N N . ARG A 1 170 ? -9.904 -27.944 47.764 1.00 45.81 170 ARG A N 1
ATOM 1403 C CA . ARG A 1 170 ? -10.418 -28.606 48.969 1.00 45.81 170 ARG A CA 1
ATOM 1404 C C . ARG A 1 170 ? -9.254 -29.329 49.647 1.00 45.81 170 ARG A C 1
ATOM 1406 O O . ARG A 1 170 ? -8.784 -30.356 49.168 1.00 45.81 170 ARG A O 1
ATOM 1413 N N . LYS A 1 171 ? -8.800 -28.782 50.776 1.00 47.84 171 LYS A N 1
ATOM 1414 C CA . LYS A 1 171 ? -8.090 -29.541 51.810 1.00 47.84 171 LYS A CA 1
ATOM 1415 C C . LYS A 1 171 ? -9.059 -30.587 52.363 1.00 47.84 171 LYS A C 1
ATOM 1417 O O . LYS A 1 171 ? -10.050 -30.223 52.989 1.00 47.84 171 LYS A O 1
ATOM 1422 N N . THR A 1 172 ? -8.760 -31.864 52.170 1.00 45.91 172 THR A N 1
ATOM 1423 C CA . THR A 1 172 ? -9.364 -32.945 52.957 1.00 45.91 172 THR A CA 1
ATOM 1424 C C . THR A 1 172 ? -8.389 -33.315 54.064 1.00 45.91 172 THR A C 1
ATOM 1426 O O . THR A 1 172 ? -7.340 -33.898 53.808 1.00 45.91 172 THR A O 1
ATOM 1429 N N . ILE A 1 173 ? -8.735 -32.926 55.289 1.00 44.97 173 ILE A N 1
ATOM 1430 C CA . ILE A 1 173 ? -8.153 -33.436 56.532 1.00 44.97 173 ILE A CA 1
ATOM 1431 C C . ILE A 1 173 ? -8.818 -34.795 56.783 1.00 44.97 173 ILE A C 1
ATOM 1433 O O . ILE A 1 173 ? -10.048 -34.863 56.822 1.00 44.97 173 ILE A O 1
ATOM 1437 N N . ARG A 1 174 ? -8.038 -35.870 56.931 1.00 47.69 174 ARG A N 1
ATOM 1438 C CA . ARG A 1 174 ? -8.525 -37.120 57.531 1.00 47.69 174 ARG A CA 1
ATOM 1439 C C . ARG A 1 174 ? -8.103 -37.144 58.999 1.00 47.69 174 ARG A C 1
ATOM 1441 O O . ARG A 1 174 ? -6.957 -36.827 59.303 1.00 47.69 174 ARG A O 1
ATOM 1448 N N . LYS A 1 175 ? -9.096 -37.425 59.845 1.00 53.91 175 LYS A N 1
ATOM 1449 C CA . LYS A 1 175 ? -8.971 -37.754 61.266 1.00 53.91 175 LYS A CA 1
ATOM 1450 C C . LYS A 1 175 ? -8.212 -39.060 61.451 1.00 53.91 175 LYS A C 1
ATOM 1452 O O . LYS A 1 175 ? -8.324 -39.908 60.535 1.00 53.91 175 LYS A O 1
#

Foldseek 3Di:
DDDDDPPPLCPLVNLCVVPVPQSVVLVVVCVVPPDDLVLLVVLVVVPAAEDEDCDPAWEADQVNNYTHFYPPDDDPRRQLRSQLRVCCNRCPCSLDPPTPAHNPHPSSSSSSSVSSVVQLQQLCSSLSNCVSNPHDQDDDDDSSCVNCVVVDDPPPPPPPPDDPPPPPPDDDDDD

Radius of gyration: 22.36 Å; chains: 1; bounding box: 41×55×84 Å

Secondary structure (DSSP, 8-state):
-----TT----HHHHHHH-HHHHHHHHHHHHHS---HHHHHHHHHTT-EEEEE-SSS-EEETTTTEEEEESS--HHHHHHHHHHHHHHHHHTHHHHTSSSS-TTSHHHHHHHHHHHHHHHT-HHHHHHHHHHTTPPP---SHHHHHHHTTS--S-----TT--------------

pLDDT: mean 76.84, std 21.21, range [31.83, 97.94]

Sequence (175 aa):
MESYDPEKIVSIRGLLARKPKSIMRLLNIIKKKPLTEEAIDKLVAEGWKVVPTDDHSSFVNRRKKIIGLKTDFKELQRDVSFLHEVAHAFYGQALTHNHPLDPDTVETFWFTDWLAKQWRRNPELLRHAILKFGLEPRIYDHVTRKAFSEQRTPEQFVLPGMEPKSNGRRKTIRK